Protein AF-A0A1S8FG49-F1 (afdb_monomer)

Mean predicted aligned error: 9.46 Å

Solvent-accessible surface area (backbone atoms only — not comparable to full-atom values): 4109 Å² total; per-residue (Å²): 132,82,73,49,72,66,59,50,49,53,50,51,52,43,51,50,51,54,56,56,62,45,47,40,62,76,69,72,44,84,80,50,73,66,59,53,50,53,50,52,52,42,52,51,52,51,51,52,54,50,51,53,54,48,55,52,52,54,49,55,51,52,51,54,54,50,59,63,71,76,108

Sequence (71 aa):
MRLTPISTFVLAVLLGALLWAVAPVAMGRPLMLWEGVVVAVAIFALLELWRRHRLWREREQTESLRDSALW

Foldseek 3Di:
DPQDPVNVVLVVVLVVLVVVLCVCVVVVHDDDPVSVVSNVVSVVVVVVVVVVVVVVVVVVVVVVVVVVVVD

Structure (mmCIF, N/CA/C/O backbone):
data_AF-A0A1S8FG49-F1
#
_entry.id   AF-A0A1S8FG49-F1
#
loop_
_atom_site.group_PDB
_atom_site.id
_atom_site.type_symbol
_atom_site.label_atom_id
_atom_site.label_alt_id
_atom_site.label_comp_id
_atom_site.label_asym_id
_atom_site.label_entity_id
_atom_site.label_seq_id
_atom_site.pdbx_PDB_ins_code
_atom_site.Cartn_x
_atom_site.Cartn_y
_atom_site.Cartn_z
_atom_site.occupancy
_atom_site.B_iso_or_equiv
_atom_site.auth_seq_id
_atom_site.auth_comp_id
_atom_site.auth_asym_id
_atom_site.auth_atom_id
_atom_site.pdbx_PDB_model_num
ATOM 1 N N . MET A 1 1 ? 5.242 7.292 -16.708 1.00 52.22 1 MET A N 1
ATOM 2 C CA . MET A 1 1 ? 4.109 6.343 -16.609 1.00 52.22 1 MET A CA 1
ATOM 3 C C . MET A 1 1 ? 2.820 7.123 -16.384 1.00 52.22 1 MET A C 1
ATOM 5 O O . MET A 1 1 ? 2.695 7.759 -15.346 1.00 52.22 1 MET A O 1
ATOM 9 N N . ARG A 1 2 ? 1.878 7.122 -17.338 1.00 55.22 2 ARG A N 1
ATOM 10 C CA . ARG A 1 2 ? 0.506 7.575 -17.056 1.00 55.22 2 ARG A CA 1
ATOM 11 C C . ARG A 1 2 ? -0.155 6.469 -16.236 1.00 55.22 2 ARG A C 1
ATOM 13 O O . ARG A 1 2 ? -0.362 5.381 -16.765 1.00 55.22 2 ARG A O 1
ATOM 20 N N . LEU A 1 3 ? -0.410 6.715 -14.951 1.00 58.09 3 LEU A N 1
ATOM 21 C CA . LEU A 1 3 ? -1.283 5.846 -14.162 1.00 58.09 3 LEU A CA 1
ATOM 22 C C . LEU A 1 3 ? -2.594 5.712 -14.939 1.00 58.09 3 LEU A C 1
ATOM 24 O O . LEU A 1 3 ? -3.183 6.717 -15.343 1.00 58.09 3 LEU A O 1
ATOM 28 N N . THR A 1 4 ? -3.009 4.479 -15.226 1.00 71.06 4 THR A N 1
ATOM 29 C CA . THR A 1 4 ? -4.314 4.269 -15.856 1.00 71.06 4 THR A CA 1
ATOM 30 C C . THR A 1 4 ? -5.374 4.819 -14.903 1.00 71.06 4 THR A C 1
ATOM 32 O O . THR A 1 4 ? -5.225 4.641 -13.691 1.00 71.06 4 THR A O 1
ATOM 35 N N . PRO A 1 5 ? -6.441 5.469 -15.395 1.00 75.50 5 PRO A N 1
ATOM 36 C CA . PRO A 1 5 ? -7.462 6.067 -14.529 1.00 75.50 5 PRO A CA 1
ATOM 37 C C . PRO A 1 5 ? -8.033 5.056 -13.520 1.00 75.50 5 PRO A C 1
ATOM 39 O O . PRO A 1 5 ? -8.327 5.411 -12.382 1.00 75.50 5 PRO A O 1
ATOM 42 N N . ILE A 1 6 ? -8.079 3.777 -13.904 1.00 76.75 6 ILE A N 1
ATOM 43 C CA . ILE A 1 6 ? -8.454 2.649 -13.047 1.00 76.75 6 ILE A CA 1
ATOM 44 C C . ILE A 1 6 ? -7.449 2.456 -11.900 1.00 76.75 6 ILE A C 1
ATOM 46 O O . ILE A 1 6 ? -7.852 2.379 -10.745 1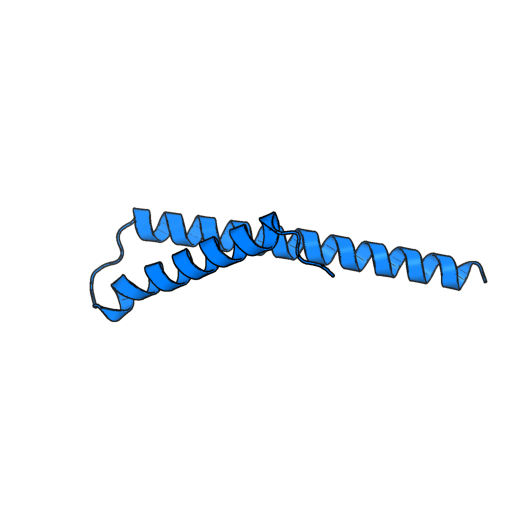.00 76.75 6 ILE A O 1
ATOM 50 N N 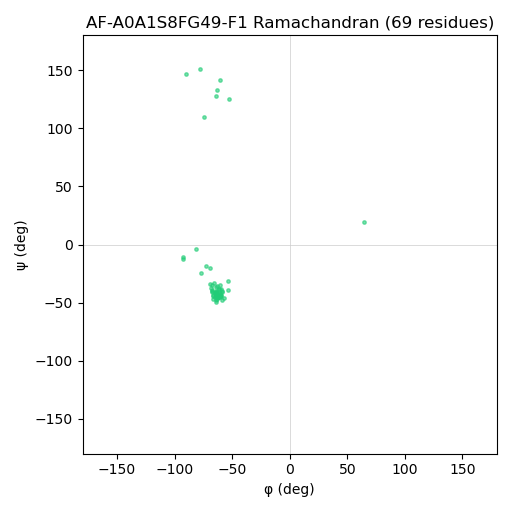. SER A 1 7 ? -6.142 2.414 -12.183 1.00 73.44 7 SER A N 1
ATOM 51 C CA . SER A 1 7 ? -5.110 2.266 -11.143 1.00 73.44 7 SER A CA 1
ATOM 52 C C . SER A 1 7 ? -5.104 3.426 -10.144 1.00 73.44 7 SER A C 1
ATOM 54 O O . SER A 1 7 ? -4.954 3.200 -8.945 1.00 73.44 7 SER A O 1
ATOM 56 N N . THR A 1 8 ? -5.333 4.656 -10.614 1.00 78.88 8 THR A N 1
ATOM 57 C CA . THR A 1 8 ? -5.414 5.846 -9.758 1.00 78.88 8 THR A CA 1
ATOM 58 C C . THR A 1 8 ? -6.646 5.795 -8.860 1.00 78.88 8 THR A C 1
ATOM 60 O O . THR A 1 8 ? -6.553 6.106 -7.675 1.00 78.88 8 THR A O 1
ATOM 63 N N . PHE A 1 9 ? -7.787 5.352 -9.400 1.00 80.38 9 PHE A N 1
ATOM 64 C CA . PHE A 1 9 ? -9.016 5.162 -8.632 1.00 80.38 9 PHE A CA 1
ATOM 65 C C . PHE A 1 9 ? -8.847 4.093 -7.546 1.00 80.38 9 PHE A C 1
ATOM 67 O O . PHE A 1 9 ? -9.168 4.338 -6.387 1.00 80.38 9 PHE A O 1
ATOM 74 N N . VAL A 1 10 ? -8.267 2.939 -7.891 1.00 81.69 10 VAL A N 1
ATOM 75 C CA . VAL A 1 10 ? -7.985 1.860 -6.931 1.00 81.69 10 VAL A CA 1
ATOM 76 C C . VAL A 1 10 ? -7.056 2.346 -5.814 1.00 81.69 10 VAL A C 1
ATOM 78 O O . VAL A 1 10 ? -7.330 2.098 -4.643 1.00 81.69 10 VAL A O 1
ATOM 81 N N . LEU A 1 11 ? -6.002 3.096 -6.147 1.00 79.75 11 LEU A N 1
ATOM 82 C CA . LEU A 1 11 ? -5.105 3.702 -5.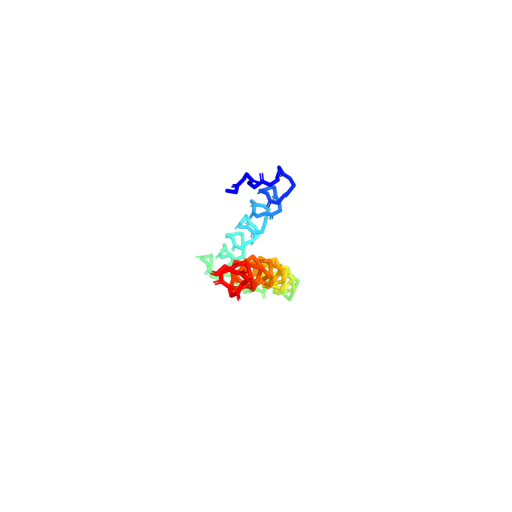157 1.00 79.75 11 LEU A CA 1
ATOM 83 C C . LEU A 1 11 ? -5.826 4.688 -4.234 1.00 79.75 11 LEU A C 1
ATOM 85 O O . LEU A 1 11 ? -5.617 4.640 -3.025 1.00 79.75 11 LEU A O 1
ATOM 89 N N . ALA A 1 12 ? -6.682 5.555 -4.778 1.00 83.94 12 ALA A N 1
ATOM 90 C CA . ALA A 1 12 ? -7.443 6.518 -3.985 1.00 83.94 12 ALA A CA 1
ATOM 91 C C . ALA A 1 12 ? -8.401 5.822 -3.006 1.00 83.94 12 ALA A C 1
ATOM 93 O O . ALA A 1 12 ? -8.464 6.198 -1.836 1.00 83.94 12 ALA A O 1
ATOM 94 N N . VAL A 1 13 ? -9.092 4.770 -3.457 1.00 82.56 13 VAL A N 1
ATOM 95 C CA . VAL A 1 13 ? -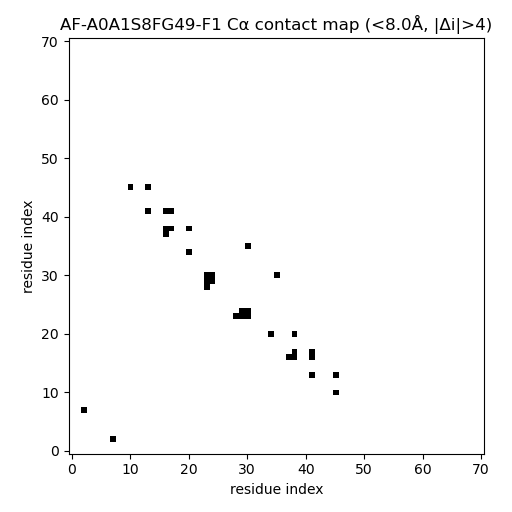9.978 3.959 -2.608 1.00 82.56 13 VAL A CA 1
ATOM 96 C C . VAL A 1 13 ? -9.186 3.248 -1.509 1.00 82.56 13 VAL A C 1
ATOM 98 O O . VAL A 1 13 ? -9.593 3.282 -0.350 1.00 82.56 1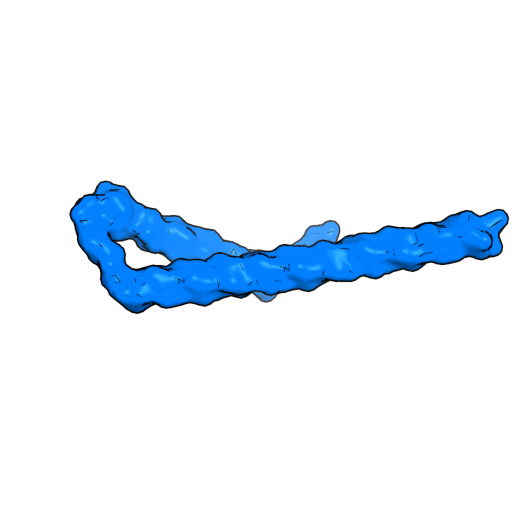3 VAL A O 1
ATOM 101 N N . LEU A 1 14 ? -8.035 2.653 -1.838 1.00 81.12 14 LEU A N 1
ATOM 102 C CA . LEU A 1 14 ? -7.175 1.972 -0.862 1.00 81.12 14 LEU A CA 1
ATOM 103 C C . LEU A 1 14 ? -6.600 2.937 0.179 1.00 81.12 14 LEU A C 1
ATOM 105 O O . LEU A 1 14 ? -6.593 2.620 1.366 1.00 81.12 14 LEU A O 1
ATOM 109 N N . LEU A 1 15 ? -6.164 4.124 -0.245 1.00 82.44 15 LEU A N 1
ATOM 110 C CA . LEU A 1 15 ? -5.693 5.175 0.658 1.00 82.44 15 LEU A CA 1
ATOM 111 C C . LEU A 1 15 ? -6.814 5.675 1.569 1.00 82.44 15 LEU A C 1
ATOM 113 O O . LEU A 1 15 ? -6.598 5.813 2.770 1.00 82.44 15 LEU A O 1
ATOM 117 N N . GLY A 1 16 ? -8.012 5.892 1.022 1.00 83.62 16 GLY A N 1
ATOM 118 C CA . GLY A 1 16 ? -9.192 6.262 1.800 1.00 83.62 16 GLY A CA 1
ATOM 119 C C . GLY A 1 16 ? -9.563 5.197 2.833 1.00 83.62 16 GLY A C 1
ATOM 120 O O . GLY A 1 16 ? -9.816 5.532 3.987 1.00 83.62 16 GLY A O 1
ATOM 121 N N . ALA A 1 17 ? -9.519 3.916 2.456 1.00 79.12 17 ALA A N 1
ATOM 122 C CA . ALA A 1 17 ? -9.764 2.798 3.366 1.00 79.12 17 ALA A CA 1
ATOM 123 C C . ALA A 1 17 ? -8.705 2.709 4.478 1.00 79.12 17 ALA A C 1
ATOM 125 O O . ALA A 1 17 ? -9.057 2.499 5.639 1.00 79.12 17 ALA A O 1
ATOM 126 N N . LEU A 1 18 ? -7.425 2.927 4.153 1.00 79.56 18 LEU A N 1
ATOM 127 C CA . LEU A 1 18 ? -6.354 2.996 5.151 1.00 79.56 18 LEU A CA 1
ATOM 128 C C . LEU A 1 18 ? -6.572 4.155 6.130 1.00 79.56 18 LEU A C 1
ATOM 130 O O . LEU A 1 18 ? -6.446 3.966 7.336 1.00 79.56 18 LEU A O 1
ATOM 134 N N . LEU A 1 19 ? -6.920 5.343 5.625 1.00 83.12 19 LEU A N 1
ATOM 135 C CA . LEU A 1 19 ? -7.181 6.518 6.460 1.00 83.12 19 LEU A CA 1
ATOM 136 C C . LEU A 1 19 ? -8.384 6.285 7.382 1.00 83.12 19 LEU A C 1
ATOM 138 O O . LEU A 1 19 ? -8.351 6.618 8.565 1.00 83.12 19 LEU A O 1
ATOM 142 N N . TRP A 1 20 ? -9.433 5.668 6.840 1.00 82.38 20 TRP A N 1
ATOM 143 C CA . TRP A 1 20 ? -10.629 5.303 7.586 1.00 82.38 20 TRP A CA 1
ATOM 144 C C . TRP A 1 20 ? -10.322 4.285 8.694 1.00 82.38 20 TRP A C 1
ATOM 146 O O . TRP A 1 20 ? -10.849 4.404 9.797 1.00 82.38 20 TRP A O 1
ATOM 156 N N . ALA A 1 21 ? -9.397 3.353 8.461 1.00 75.62 21 ALA A N 1
ATOM 157 C CA . ALA A 1 21 ? -8.950 2.395 9.469 1.00 75.62 21 ALA A CA 1
ATOM 158 C C . ALA A 1 21 ? -8.135 3.016 10.620 1.00 75.62 21 ALA A C 1
ATOM 160 O O . ALA A 1 21 ? -8.065 2.437 11.703 1.00 75.62 21 ALA A O 1
ATOM 161 N N . VAL A 1 22 ? -7.556 4.205 10.428 1.00 81.00 22 VAL A N 1
ATOM 162 C CA . VAL A 1 22 ? -6.885 4.958 11.504 1.00 81.00 22 VAL A CA 1
ATOM 163 C C . VAL A 1 22 ? -7.903 5.652 12.420 1.00 81.00 22 VAL A C 1
ATOM 165 O O . VAL A 1 22 ? -7.620 5.873 13.597 1.00 81.00 22 VAL A O 1
ATOM 168 N N . ALA A 1 23 ? -9.113 5.943 11.932 1.00 81.56 23 ALA A N 1
ATOM 169 C CA . ALA A 1 23 ? -10.160 6.607 12.709 1.00 81.56 23 ALA A CA 1
ATOM 170 C C . ALA A 1 23 ? -10.547 5.876 14.016 1.00 81.56 23 ALA A C 1
ATOM 172 O O . ALA A 1 23 ? -10.618 6.545 15.048 1.00 81.56 23 ALA A O 1
ATOM 173 N N . PRO A 1 24 ? -10.770 4.541 14.046 1.00 80.12 24 PRO A N 1
ATOM 174 C CA . PRO A 1 24 ? -11.029 3.835 15.300 1.00 80.12 24 PRO A CA 1
ATOM 175 C C . PRO A 1 24 ? -9.892 3.969 16.318 1.00 80.12 24 PRO A C 1
ATOM 177 O O . PRO A 1 24 ? -10.156 4.204 17.496 1.00 80.12 24 PRO A O 1
ATOM 180 N N . VAL A 1 25 ? -8.642 3.897 15.852 1.00 80.31 25 VAL A N 1
ATOM 181 C CA . VAL A 1 25 ? -7.446 4.043 16.696 1.00 80.31 25 VAL A CA 1
ATOM 182 C C . VAL A 1 25 ? -7.367 5.454 17.281 1.00 80.31 25 VAL A C 1
ATOM 184 O O . VAL A 1 25 ? -7.155 5.609 18.480 1.00 80.31 25 VAL A O 1
ATOM 187 N N . ALA A 1 26 ? -7.605 6.482 16.462 1.00 82.81 26 ALA A N 1
ATOM 188 C CA . ALA A 1 26 ? -7.605 7.879 16.895 1.00 82.81 26 ALA A CA 1
ATOM 189 C C . ALA A 1 26 ? -8.744 8.204 17.878 1.00 82.81 26 ALA A C 1
ATOM 191 O O . ALA A 1 26 ? -8.572 9.024 18.775 1.00 82.81 26 ALA A O 1
ATOM 192 N N . MET A 1 27 ? -9.899 7.547 17.732 1.00 86.06 27 MET A N 1
ATOM 193 C CA . MET A 1 27 ? -11.040 7.682 18.645 1.00 86.06 27 MET A CA 1
ATOM 194 C C . MET A 1 27 ? -10.911 6.834 19.920 1.00 86.06 27 MET A C 1
ATOM 196 O O . MET A 1 27 ? -11.792 6.902 20.773 1.00 86.06 27 MET A O 1
ATOM 200 N N . GLY A 1 28 ? -9.859 6.018 20.057 1.00 82.31 28 GLY A N 1
ATOM 201 C CA . GLY A 1 28 ? -9.681 5.124 21.204 1.00 82.31 28 GLY A CA 1
ATOM 202 C C . GLY A 1 28 ? -10.749 4.029 21.307 1.00 82.31 28 GLY A C 1
ATOM 203 O O . GLY A 1 28 ? -10.948 3.468 22.385 1.00 82.31 28 GLY A O 1
ATOM 204 N N . ARG A 1 29 ? -11.455 3.724 20.207 1.00 85.25 29 ARG A N 1
ATOM 205 C CA . ARG A 1 29 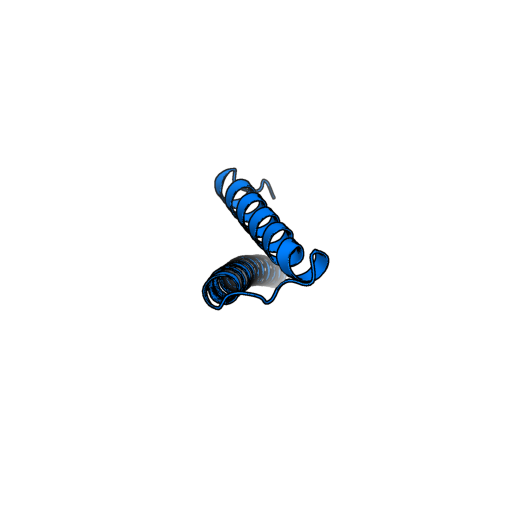? -12.452 2.645 20.161 1.00 85.25 29 ARG A CA 1
ATOM 206 C C . ARG A 1 29 ? -11.791 1.325 19.751 1.00 85.25 29 ARG A C 1
ATOM 208 O O . ARG A 1 29 ? -10.857 1.337 18.948 1.00 85.25 29 ARG A O 1
ATOM 215 N N . PRO A 1 30 ? -12.272 0.177 20.258 1.00 81.88 30 PRO A N 1
ATOM 216 C CA . PRO A 1 30 ? -11.757 -1.118 19.836 1.00 81.88 30 PRO A CA 1
ATOM 217 C C . PRO A 1 30 ? -12.024 -1.338 18.342 1.00 81.88 30 PRO A C 1
ATOM 219 O O . PRO A 1 30 ? -13.138 -1.118 17.861 1.00 81.88 30 PRO A O 1
ATOM 222 N N . LEU A 1 31 ? -10.992 -1.783 17.623 1.00 81.19 31 LEU A N 1
ATOM 223 C CA . LEU A 1 31 ? -11.091 -2.206 16.227 1.00 81.19 31 LEU A CA 1
ATOM 224 C C . LEU A 1 31 ? -11.990 -3.439 16.127 1.00 81.19 31 LEU A C 1
ATOM 226 O O . LEU A 1 31 ? -11.770 -4.442 16.811 1.00 81.19 31 LEU A O 1
ATOM 230 N N . MET A 1 32 ? -12.993 -3.376 15.258 1.00 86.19 32 MET A N 1
ATOM 231 C CA . MET A 1 32 ? -13.845 -4.528 14.986 1.00 86.19 32 MET A CA 1
ATOM 232 C C . MET A 1 32 ? -13.129 -5.504 14.046 1.00 86.19 32 MET A C 1
ATOM 234 O O . MET A 1 32 ? -12.345 -5.105 13.184 1.00 86.19 32 MET A O 1
ATOM 238 N N . LEU A 1 33 ? -13.445 -6.800 14.156 1.00 84.38 33 LEU A N 1
ATOM 239 C CA . LEU A 1 33 ? -12.843 -7.842 13.311 1.00 84.38 33 LEU A CA 1
ATOM 240 C C . LEU A 1 33 ? -12.987 -7.542 11.810 1.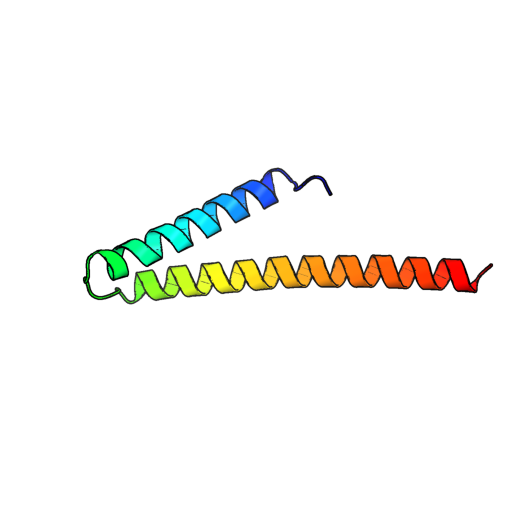00 84.38 33 LEU A C 1
ATOM 242 O O . LEU A 1 33 ? -12.048 -7.752 11.048 1.00 84.38 33 LEU A O 1
ATOM 246 N N . TRP A 1 34 ? -14.134 -7.006 11.386 1.00 82.88 34 TRP A N 1
ATOM 247 C CA . TRP A 1 34 ? -14.373 -6.668 9.982 1.00 82.88 34 TRP A CA 1
ATOM 248 C C . TRP A 1 34 ? -13.520 -5.482 9.501 1.00 82.88 34 TRP A C 1
ATOM 250 O O . TRP A 1 34 ? -13.072 -5.496 8.357 1.00 82.88 34 TRP A O 1
ATOM 260 N N . GLU A 1 35 ? -13.229 -4.500 10.363 1.00 82.56 35 GLU A N 1
ATOM 261 C CA . GLU A 1 35 ? -12.326 -3.382 10.043 1.00 82.56 35 GLU A CA 1
ATOM 262 C C . GLU A 1 35 ? -10.908 -3.916 9.800 1.00 82.56 35 GLU A C 1
ATOM 264 O O . GLU A 1 35 ? -10.258 -3.548 8.822 1.00 82.56 35 GLU A O 1
ATOM 269 N N . GLY A 1 36 ? -10.467 -4.872 10.626 1.00 82.50 36 GLY A N 1
ATOM 270 C CA . GLY A 1 36 ? -9.201 -5.580 10.433 1.00 82.50 36 GLY A CA 1
ATOM 271 C C . GLY A 1 36 ? -9.134 -6.352 9.111 1.00 82.50 36 GLY A C 1
ATOM 272 O O . GLY A 1 36 ? -8.120 -6.291 8.415 1.00 82.50 36 GLY A O 1
ATOM 273 N N . VAL A 1 37 ? -10.218 -7.031 8.716 1.00 86.88 37 VAL A N 1
ATOM 274 C CA . VAL A 1 37 ? -10.292 -7.742 7.425 1.00 86.88 37 VAL A CA 1
ATOM 275 C C . VAL A 1 37 ? -10.188 -6.770 6.249 1.00 86.88 37 VAL A C 1
ATOM 277 O O . VAL A 1 37 ? -9.431 -7.030 5.315 1.00 86.88 37 VAL A O 1
ATOM 280 N N . VAL A 1 38 ? -10.887 -5.631 6.299 1.00 83.81 38 VAL A N 1
ATOM 281 C CA . VAL A 1 38 ? -10.814 -4.601 5.247 1.00 83.81 38 VAL A CA 1
ATOM 282 C C . VAL A 1 38 ? -9.385 -4.079 5.093 1.00 83.81 38 VAL A C 1
ATOM 284 O O . VAL A 1 38 ? -8.884 -3.981 3.972 1.00 83.81 38 VAL A O 1
ATOM 287 N N . VAL A 1 39 ? -8.697 -3.811 6.205 1.00 83.81 39 VAL A N 1
ATOM 288 C CA . VAL A 1 39 ? -7.290 -3.383 6.195 1.00 83.81 39 VAL A CA 1
ATOM 289 C C . VAL A 1 39 ? -6.382 -4.458 5.605 1.00 83.81 39 VAL A C 1
ATOM 291 O O . VAL A 1 39 ? -5.545 -4.151 4.757 1.00 83.81 39 VAL A O 1
ATOM 294 N N . ALA A 1 40 ? -6.558 -5.720 6.001 1.00 85.50 40 ALA A N 1
ATOM 295 C CA . ALA A 1 40 ? -5.757 -6.827 5.485 1.00 85.50 40 ALA A CA 1
ATOM 296 C C . ALA A 1 40 ? -5.919 -6.989 3.963 1.00 85.50 40 ALA A C 1
ATOM 298 O O . ALA A 1 40 ? -4.924 -7.115 3.247 1.00 85.50 40 ALA A O 1
ATOM 299 N N . VAL A 1 41 ? -7.155 -6.912 3.457 1.00 86.81 41 VAL A N 1
ATOM 300 C CA . VAL A 1 41 ? -7.448 -6.955 2.016 1.00 86.81 41 VAL A CA 1
ATOM 301 C C . VAL A 1 41 ? -6.823 -5.760 1.295 1.00 86.81 41 VAL A C 1
ATOM 303 O O . VAL A 1 41 ? -6.212 -5.934 0.240 1.00 86.81 41 VAL A O 1
ATOM 306 N N . ALA A 1 42 ? -6.920 -4.559 1.871 1.00 82.94 42 ALA A N 1
ATOM 307 C CA . ALA A 1 42 ? -6.338 -3.357 1.287 1.00 82.94 42 ALA A CA 1
ATOM 308 C C . ALA A 1 42 ? -4.806 -3.450 1.171 1.00 82.94 42 ALA A C 1
ATOM 310 O O . ALA A 1 42 ? -4.244 -3.163 0.112 1.00 82.94 42 ALA A O 1
ATOM 311 N N . ILE A 1 43 ? -4.129 -3.910 2.228 1.00 85.50 43 ILE A N 1
ATOM 312 C CA . ILE 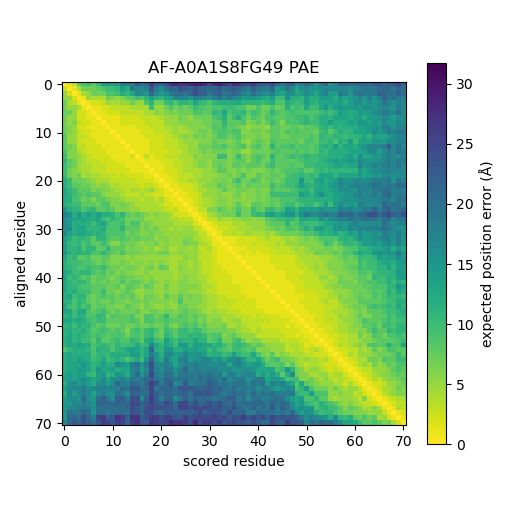A 1 43 ? -2.673 -4.119 2.239 1.00 85.50 43 ILE A CA 1
ATOM 313 C C . ILE A 1 43 ? -2.273 -5.184 1.215 1.00 85.50 43 ILE A C 1
ATOM 315 O O . ILE A 1 43 ? -1.326 -4.981 0.452 1.00 85.50 43 ILE A O 1
ATOM 319 N N . PHE A 1 44 ? -3.000 -6.302 1.166 1.00 88.12 44 PHE A N 1
ATOM 320 C CA . PHE A 1 44 ? -2.723 -7.375 0.216 1.00 88.12 44 PHE A CA 1
ATOM 321 C C . PHE A 1 44 ? -2.844 -6.891 -1.236 1.00 88.12 44 PHE A C 1
ATOM 323 O O . PHE A 1 44 ? -1.948 -7.135 -2.045 1.00 88.12 44 PHE A O 1
ATOM 330 N N . ALA A 1 45 ? -3.896 -6.131 -1.553 1.00 84.44 45 ALA A N 1
ATOM 331 C CA . ALA A 1 45 ? -4.089 -5.541 -2.875 1.00 84.44 45 ALA A CA 1
ATOM 332 C C . ALA A 1 45 ? -2.957 -4.566 -3.253 1.00 84.44 45 ALA A C 1
ATOM 334 O O . ALA A 1 45 ? -2.455 -4.604 -4.378 1.00 84.44 45 ALA A O 1
ATOM 335 N N . LEU A 1 46 ? -2.511 -3.730 -2.307 1.00 82.38 46 LEU A N 1
ATOM 336 C CA . LEU A 1 46 ? -1.371 -2.823 -2.484 1.00 82.38 46 LEU A CA 1
ATOM 337 C C . LEU A 1 46 ? -0.072 -3.580 -2.790 1.00 82.38 46 LEU A C 1
ATOM 339 O O . LEU A 1 46 ? 0.653 -3.210 -3.717 1.00 82.38 46 LEU A O 1
ATOM 343 N N . LEU A 1 47 ? 0.209 -4.654 -2.049 1.00 85.94 47 LEU A N 1
ATOM 344 C CA . LEU A 1 47 ? 1.387 -5.495 -2.270 1.00 85.94 47 LEU A CA 1
ATOM 345 C C . LEU A 1 47 ? 1.346 -6.191 -3.632 1.00 85.94 47 LEU A C 1
ATOM 347 O O . LEU A 1 47 ? 2.367 -6.246 -4.320 1.00 85.94 47 LEU A O 1
ATOM 351 N N . GLU A 1 48 ? 0.181 -6.685 -4.051 1.00 87.31 48 GLU A N 1
ATOM 352 C CA . GLU A 1 48 ? 0.011 -7.288 -5.374 1.00 87.31 48 GLU A CA 1
ATOM 353 C C . GLU A 1 48 ? 0.281 -6.278 -6.493 1.00 87.31 48 GLU A C 1
ATOM 355 O O . GLU A 1 48 ? 1.019 -6.574 -7.440 1.00 87.31 48 GLU A O 1
ATOM 360 N N . LEU A 1 49 ? -0.259 -5.064 -6.361 1.00 82.75 49 LEU A N 1
ATOM 361 C CA . LEU A 1 49 ? -0.046 -3.988 -7.324 1.00 82.75 49 LEU A CA 1
ATOM 362 C C . LEU A 1 49 ? 1.440 -3.616 -7.409 1.00 82.75 49 LEU A C 1
ATOM 364 O O . LEU A 1 49 ? 1.997 -3.482 -8.502 1.00 82.75 49 LEU A O 1
ATOM 368 N N . TRP A 1 50 ? 2.103 -3.509 -6.255 1.00 82.94 50 TRP A N 1
ATOM 369 C CA . TRP A 1 50 ? 3.530 -3.219 -6.175 1.00 82.94 50 TRP A CA 1
ATOM 370 C C . TRP A 1 50 ? 4.380 -4.330 -6.799 1.00 82.94 50 TRP A C 1
ATOM 372 O O . TRP A 1 50 ? 5.297 -4.045 -7.573 1.00 82.94 50 TRP A O 1
ATOM 382 N N . ARG A 1 51 ? 4.039 -5.600 -6.544 1.00 85.88 51 ARG A N 1
ATOM 383 C CA . ARG A 1 51 ? 4.715 -6.761 -7.138 1.00 85.88 51 ARG A CA 1
ATOM 384 C C . ARG A 1 51 ? 4.585 -6.767 -8.657 1.00 85.88 51 ARG A C 1
ATOM 386 O O . ARG A 1 51 ? 5.586 -6.969 -9.341 1.00 85.88 51 ARG A O 1
ATOM 393 N N . ARG A 1 52 ? 3.390 -6.502 -9.196 1.00 82.69 52 ARG A N 1
ATOM 394 C CA . ARG A 1 52 ? 3.187 -6.369 -10.649 1.00 82.69 52 ARG A CA 1
ATOM 395 C C . ARG A 1 52 ? 4.058 -5.253 -11.212 1.00 82.69 52 ARG A C 1
ATOM 397 O O . ARG A 1 52 ? 4.786 -5.483 -12.170 1.00 82.69 52 ARG A O 1
ATOM 404 N N . HIS A 1 53 ? 4.069 -4.084 -10.576 1.00 80.06 53 HIS A N 1
ATOM 405 C CA . HIS A 1 53 ? 4.924 -2.976 -11.003 1.00 80.06 53 HIS A CA 1
ATOM 406 C C . HIS A 1 53 ? 6.415 -3.313 -10.981 1.00 80.06 53 HIS A C 1
ATOM 408 O O . HIS A 1 53 ? 7.156 -2.874 -11.862 1.00 80.06 53 HIS A O 1
ATOM 414 N N . ARG A 1 54 ? 6.870 -4.069 -9.981 1.00 80.31 54 ARG A N 1
ATOM 415 C CA . ARG A 1 54 ? 8.265 -4.498 -9.889 1.00 80.31 54 ARG A CA 1
ATOM 416 C C . ARG A 1 54 ? 8.629 -5.467 -11.014 1.00 80.31 54 ARG A C 1
ATOM 418 O O . ARG A 1 54 ? 9.630 -5.246 -11.682 1.00 80.31 54 ARG A O 1
ATOM 425 N N . LEU A 1 55 ? 7.786 -6.467 -11.270 1.00 79.50 55 LEU A N 1
ATOM 426 C CA . LEU A 1 55 ? 7.994 -7.437 -12.351 1.00 79.50 55 LEU A CA 1
ATOM 427 C C . LEU A 1 55 ? 8.034 -6.771 -13.731 1.00 79.50 55 LEU A C 1
ATOM 429 O O . LEU A 1 55 ? 8.790 -7.193 -14.598 1.00 79.50 55 LEU A O 1
ATOM 433 N N . TRP A 1 56 ? 7.239 -5.721 -13.935 1.00 75.31 56 TRP A N 1
ATOM 434 C CA . TRP A 1 56 ? 7.282 -4.933 -15.167 1.00 75.31 56 TRP A CA 1
ATOM 435 C C . TRP A 1 56 ? 8.602 -4.171 -15.320 1.00 75.31 56 TRP A C 1
ATOM 437 O O . TRP A 1 56 ? 9.209 -4.225 -16.383 1.00 75.31 56 TRP A O 1
ATOM 447 N N . ARG A 1 57 ? 9.096 -3.539 -14.247 1.00 73.88 57 ARG A N 1
ATOM 448 C CA . ARG A 1 57 ? 10.4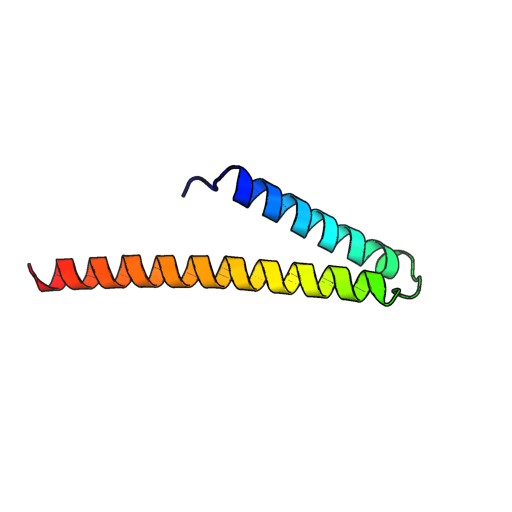01 -2.858 -14.265 1.00 73.88 57 ARG A CA 1
ATOM 449 C C . ARG A 1 57 ? 11.568 -3.817 -14.491 1.00 73.88 57 ARG A C 1
ATOM 451 O O . ARG A 1 57 ? 12.489 -3.489 -15.228 1.00 73.88 57 ARG A O 1
ATOM 458 N N . GLU A 1 58 ? 11.526 -4.998 -13.881 1.00 76.19 58 GLU A N 1
ATOM 459 C CA . GLU A 1 58 ? 12.554 -6.025 -14.087 1.00 76.19 58 GLU A CA 1
ATOM 460 C C . GLU A 1 58 ? 12.558 -6.522 -15.543 1.00 76.19 58 GLU A C 1
ATOM 462 O O . GLU A 1 58 ? 13.628 -6.714 -16.119 1.00 76.19 58 GLU A O 1
ATOM 467 N N . ARG A 1 59 ? 11.389 -6.646 -16.188 1.00 69.94 59 ARG A N 1
ATOM 468 C CA . ARG A 1 59 ? 11.304 -6.981 -17.621 1.00 69.94 59 ARG A CA 1
ATOM 469 C C . ARG A 1 59 ? 11.916 -5.905 -18.515 1.00 69.94 59 ARG A C 1
ATOM 471 O O . ARG A 1 59 ? 12.746 -6.250 -19.348 1.00 69.94 59 ARG A O 1
ATOM 478 N N . GLU A 1 60 ? 11.584 -4.633 -18.289 1.00 74.69 60 GLU A N 1
ATOM 479 C CA . GLU A 1 60 ? 12.160 -3.506 -19.045 1.00 74.69 60 GLU A CA 1
ATOM 480 C C . GLU A 1 60 ? 13.693 -3.457 -18.914 1.00 74.69 60 GLU A C 1
ATOM 482 O O . GLU A 1 60 ? 14.404 -3.241 -19.894 1.00 74.69 60 GLU A O 1
ATOM 487 N N . GLN A 1 61 ? 14.229 -3.726 -17.718 1.00 70.75 61 GLN A N 1
ATOM 488 C CA . GLN A 1 61 ? 15.677 -3.789 -17.501 1.00 70.75 61 GLN A CA 1
ATOM 489 C C . GLN A 1 61 ? 16.324 -4.974 -18.224 1.00 70.75 61 GLN A C 1
ATOM 491 O O . GLN A 1 61 ? 17.394 -4.822 -18.810 1.00 70.75 61 GLN A O 1
ATOM 496 N N . THR A 1 62 ? 15.671 -6.136 -18.226 1.00 73.19 62 THR A N 1
ATOM 497 C CA . THR A 1 62 ? 16.190 -7.336 -18.898 1.00 73.19 62 THR A CA 1
ATOM 498 C C . THR A 1 62 ? 16.203 -7.162 -20.420 1.00 73.19 62 THR A C 1
ATOM 500 O O . THR A 1 62 ? 17.167 -7.558 -21.071 1.00 73.19 62 THR A O 1
ATOM 503 N N . GLU A 1 63 ? 15.174 -6.525 -20.988 1.00 68.50 63 GLU A N 1
ATOM 504 C CA . GLU A 1 63 ? 15.147 -6.140 -22.406 1.00 68.50 63 GLU A CA 1
ATOM 505 C C . GLU A 1 63 ? 16.250 -5.132 -22.740 1.00 68.50 63 GLU A C 1
ATOM 507 O O . GLU A 1 63 ? 16.994 -5.357 -23.692 1.00 68.50 63 GLU A O 1
ATOM 512 N N . SER A 1 64 ? 16.449 -4.097 -21.914 1.00 68.94 64 SER A N 1
ATOM 513 C CA . SER A 1 64 ? 17.530 -3.126 -22.147 1.00 68.94 64 SER A CA 1
ATOM 514 C C . SER A 1 64 ? 18.926 -3.759 -22.116 1.00 68.94 64 SER A C 1
ATOM 516 O O . SER A 1 64 ? 19.781 -3.414 -22.929 1.00 68.94 64 SER A O 1
ATOM 518 N N . LEU A 1 65 ? 19.151 -4.725 -21.216 1.00 69.94 65 LEU A N 1
ATOM 519 C CA . LEU A 1 65 ? 20.424 -5.435 -21.105 1.00 69.94 65 LEU A CA 1
ATOM 520 C C . LEU A 1 65 ? 20.667 -6.333 -22.321 1.00 69.94 65 LEU A C 1
ATOM 522 O O . LEU A 1 65 ? 21.794 -6.422 -22.807 1.00 69.94 65 LEU A O 1
ATOM 526 N N . ARG A 1 66 ? 19.612 -6.966 -22.843 1.00 69.75 66 ARG A N 1
ATOM 527 C CA . ARG A 1 66 ? 19.686 -7.806 -24.041 1.00 69.75 66 ARG A CA 1
ATOM 528 C C . ARG A 1 66 ? 20.016 -6.991 -25.293 1.00 69.75 66 ARG A C 1
ATOM 530 O O . ARG A 1 66 ? 20.872 -7.420 -26.061 1.00 69.75 66 ARG A O 1
ATOM 537 N N . ASP A 1 67 ? 19.398 -5.826 -25.467 1.00 65.25 67 ASP A N 1
ATOM 538 C CA . ASP A 1 67 ? 19.692 -4.937 -26.598 1.00 65.25 67 ASP A CA 1
ATOM 539 C C . ASP A 1 67 ? 21.106 -4.350 -26.515 1.00 65.25 67 ASP A C 1
ATOM 541 O O . ASP A 1 67 ? 21.781 -4.237 -27.535 1.00 65.25 67 ASP A O 1
ATOM 545 N N . SER A 1 68 ? 21.603 -4.063 -25.306 1.00 61.66 68 SER A N 1
ATOM 546 C CA . SER A 1 68 ? 22.986 -3.607 -25.103 1.00 61.66 68 SER A CA 1
ATOM 547 C C . SER A 1 68 ? 24.052 -4.691 -25.294 1.00 61.66 68 SER A C 1
ATOM 549 O O . SER A 1 68 ? 25.215 -4.357 -25.460 1.00 61.66 68 SER A O 1
ATOM 551 N N . ALA A 1 69 ? 23.677 -5.974 -25.248 1.00 68.38 69 ALA A N 1
ATOM 552 C CA . ALA A 1 69 ? 24.584 -7.103 -25.471 1.00 68.38 69 ALA A CA 1
ATOM 553 C C . ALA A 1 69 ? 24.609 -7.584 -26.937 1.00 68.38 69 ALA A C 1
ATOM 555 O O . ALA A 1 69 ? 25.447 -8.409 -27.296 1.00 68.38 69 ALA A O 1
ATOM 556 N N . LEU A 1 70 ? 23.660 -7.123 -27.761 1.00 62.72 70 LEU A N 1
ATOM 557 C CA . LEU A 1 70 ? 23.576 -7.407 -29.200 1.00 62.72 70 LEU A CA 1
ATOM 558 C C . LEU A 1 70 ? 24.269 -6.341 -30.069 1.00 62.72 70 LEU A C 1
ATOM 560 O O . LEU A 1 70 ? 24.442 -6.573 -31.267 1.00 62.72 70 LEU A O 1
ATOM 564 N N . TRP A 1 71 ? 24.655 -5.212 -29.473 1.00 51.12 71 TRP A N 1
ATOM 565 C CA . TRP A 1 71 ? 25.505 -4.164 -30.049 1.00 51.12 71 TRP A CA 1
ATOM 566 C C . TRP A 1 71 ? 26.914 -4.226 -29.458 1.00 51.12 71 TRP A C 1
ATOM 568 O O . TRP A 1 71 ? 27.851 -3.804 -30.172 1.00 51.12 71 TRP A O 1
#

pLDDT: mean 77.96, std 8.41, range [51.12, 88.12]

Radius of gyration: 18.33 Å; Cα contacts (8 Å, |Δi|>4): 17; chains: 1; bounding box: 40×16×51 Å

Nearest PDB structures (foldseek):
  6c48-assembly1_A  TM=6.733E-01  e=3.309E+00  Homo sapiens
  2oeq-assembly1_B  TM=5.690E-01  e=3.544E+00  Geobacillus stearothermophilus

Secondary structure (DSSP, 8-state):
----HHHHHHHHHHHHHHHHHHHHHHTTPPPPHHHHHHHHHHHHHHHHHHHHHHHHHHHHHHHHHHHHHH-